Protein AF-A0A537SGQ5-F1 (afdb_monomer)

Foldseek 3Di:
DLVVLLVDDPVLVVLVVLLVVLLVVLVVLVVVVVVCVVPDDQPPDPVVNVVVVVVSVVVNVVSVVSNCVSCVVSCVPGDPVSNVSVVVCCCVPPDPDDDDDDPPVPPPPPDDDDPPDPPDDDDDDDDDDDD

Solvent-accessible surface area (backbone atoms only — not comparable to full-atom values): 8332 Å² total; per-residue (Å²): 121,71,71,71,71,46,69,63,51,83,73,47,50,70,37,42,63,54,28,52,51,34,51,51,51,44,52,49,54,55,47,54,49,54,49,49,66,72,74,47,82,73,65,88,48,70,67,58,42,51,51,55,51,50,53,51,51,51,56,50,52,56,44,51,49,52,31,48,67,34,34,47,67,36,59,73,65,47,52,75,70,37,47,55,46,47,53,52,49,46,47,76,72,73,73,77,85,85,80,93,84,83,83,75,79,81,72,77,79,70,88,76,83,82,81,83,72,83,88,77,81,82,87,87,81,85,89,83,89,89,134

Nearest PDB structures (foldseek):
  1wdz-assembly1_A  TM=3.996E-01  e=1.433E+00  Homo sapiens
  8hhl-assembly1_A  TM=3.899E-01  e=3.051E+00  Mycolicibacterium mucogenicum
  5och-assembly3_F  TM=3.615E-01  e=7.736E+00  Homo sapiens

Secondary structure (DSSP, 8-state):
-HHHHTT--TTGGGGHHHHHHHHHHHHHHHHHHHHHHHHPPPPS-HHHHHHHHHHHHHHHHHHHHHHHHHHHHHHHH--HHHHHHHHHHHIIIIISSSSSSSSSSSS------------------------

Mean predicted aligned error: 14.71 Å

Sequence (131 aa):
MLRMGLMLNAEQEKNWPTFEQAARDYAKLRRGRFDALRGGQASDDPVERLRQRATAMSDTGAALKKLADATDPLYKSLDENQKRRFAILNRLGGAERGGFRGREGMMHREWGPRRSDRGMMDMEHSGGERL

pLDDT: mean 72.09, std 19.92, range [35.81, 94.06]

Structure (mmCIF, N/CA/C/O backbone):
data_AF-A0A537SGQ5-F1
#
_entry.id   AF-A0A537SGQ5-F1
#
loop_
_atom_site.group_PDB
_atom_site.id
_atom_site.type_symbol
_atom_site.label_atom_id
_atom_site.label_alt_id
_atom_site.label_comp_id
_atom_site.label_asym_id
_atom_site.label_entity_id
_atom_site.label_seq_id
_atom_site.pdbx_PDB_ins_code
_atom_site.Cartn_x
_atom_site.Cartn_y
_atom_site.Cartn_z
_atom_site.occupancy
_atom_site.B_iso_or_equiv
_atom_site.auth_seq_id
_atom_site.auth_comp_id
_atom_site.auth_asym_id
_atom_site.auth_atom_id
_atom_site.pdbx_PDB_model_num
ATOM 1 N N . MET A 1 1 ? 2.166 10.699 13.698 1.00 57.66 1 MET A N 1
ATOM 2 C CA . MET A 1 1 ? 0.883 11.434 13.589 1.00 57.66 1 MET A CA 1
ATOM 3 C C . MET A 1 1 ? -0.285 10.602 13.034 1.00 57.66 1 MET A C 1
ATOM 5 O O . MET A 1 1 ? -1.413 11.038 13.191 1.00 57.66 1 MET A O 1
ATOM 9 N N . LEU A 1 2 ? -0.084 9.405 12.455 1.00 60.28 2 LEU A N 1
ATOM 10 C CA . LEU A 1 2 ? -1.193 8.606 11.890 1.00 60.28 2 LEU A CA 1
ATOM 11 C C . LEU A 1 2 ? -2.057 7.886 12.947 1.00 60.28 2 LEU A C 1
ATOM 13 O O . LEU A 1 2 ? -3.277 7.906 12.841 1.00 60.28 2 LEU A O 1
ATOM 17 N N . ARG A 1 3 ? -1.438 7.332 14.003 1.00 58.47 3 ARG A N 1
ATOM 18 C CA . ARG A 1 3 ? -2.130 6.633 15.107 1.00 58.47 3 ARG A CA 1
ATOM 19 C C . ARG A 1 3 ? -3.182 7.509 15.803 1.00 58.47 3 ARG A C 1
ATOM 21 O O . ARG A 1 3 ? -4.300 7.072 16.039 1.00 58.47 3 ARG A O 1
ATOM 28 N N . MET A 1 4 ? -2.841 8.774 16.062 1.00 60.84 4 MET A N 1
ATOM 29 C CA . MET A 1 4 ? -3.720 9.725 16.760 1.00 60.84 4 MET A CA 1
ATOM 30 C C . MET A 1 4 ? -4.910 10.193 15.907 1.00 60.84 4 MET A C 1
ATOM 32 O O . MET A 1 4 ? -5.967 10.489 16.453 1.00 60.84 4 MET A O 1
ATOM 36 N N . GLY A 1 5 ? -4.784 10.215 14.574 1.00 65.12 5 GLY A N 1
ATOM 37 C CA . GLY A 1 5 ? -5.872 10.642 13.683 1.00 65.12 5 GLY A CA 1
ATOM 38 C C . GLY A 1 5 ? -7.046 9.658 13.612 1.00 65.12 5 GLY A C 1
ATOM 39 O O . GLY A 1 5 ? -8.155 10.044 13.244 1.00 65.12 5 GLY A O 1
ATOM 40 N N . LEU A 1 6 ? -6.821 8.395 13.984 1.00 73.50 6 LEU A N 1
ATOM 41 C CA . LEU A 1 6 ? -7.842 7.347 13.961 1.00 73.50 6 LEU A CA 1
ATOM 42 C C . LEU A 1 6 ? -8.611 7.210 15.280 1.00 73.50 6 LEU A C 1
ATOM 44 O O . LEU A 1 6 ? -9.637 6.544 15.276 1.00 73.50 6 LEU A O 1
ATOM 48 N N . MET A 1 7 ? -8.177 7.866 16.368 1.00 76.50 7 MET A N 1
ATOM 49 C CA . MET A 1 7 ? -8.771 7.724 17.711 1.00 76.50 7 MET A CA 1
ATOM 50 C C . MET A 1 7 ? -9.008 6.246 18.072 1.00 76.50 7 MET A C 1
ATOM 52 O O . MET A 1 7 ? -10.135 5.842 18.349 1.00 76.50 7 MET A O 1
ATOM 56 N N . LEU A 1 8 ? -7.958 5.427 17.971 1.00 83.50 8 LEU A N 1
ATOM 57 C CA . LEU A 1 8 ? -8.044 3.992 18.244 1.00 83.50 8 LEU A CA 1
ATOM 58 C C . LEU A 1 8 ? -8.262 3.737 19.740 1.00 83.50 8 LEU A C 1
ATOM 60 O O . LEU A 1 8 ? -7.673 4.416 20.580 1.00 83.50 8 LEU A O 1
ATOM 64 N N . ASN A 1 9 ? -9.079 2.738 20.066 1.00 84.69 9 ASN A N 1
ATOM 65 C CA . ASN A 1 9 ? -9.196 2.225 21.430 1.00 84.69 9 ASN A CA 1
ATOM 66 C C . ASN A 1 9 ? -8.067 1.217 21.742 1.00 84.69 9 ASN A C 1
ATOM 68 O O . ASN A 1 9 ? -7.383 0.730 20.841 1.00 84.69 9 ASN A O 1
ATOM 72 N N . ALA A 1 10 ? -7.888 0.871 23.020 1.00 82.56 10 ALA A N 1
ATOM 73 C CA . ALA A 1 10 ? -6.791 0.008 23.475 1.00 82.56 10 ALA A CA 1
ATOM 74 C C . ALA A 1 10 ? -6.775 -1.398 22.835 1.00 82.56 10 ALA A C 1
ATOM 76 O O . ALA A 1 10 ? -5.721 -2.027 22.744 1.00 82.56 10 ALA A O 1
ATOM 77 N N . GLU A 1 11 ? -7.926 -1.909 22.394 1.00 80.81 11 GLU A N 1
ATOM 78 C CA . GLU A 1 11 ? -8.014 -3.198 21.709 1.00 80.81 11 GLU A CA 1
ATOM 79 C C . GLU A 1 11 ? -7.548 -3.086 20.252 1.00 80.81 11 GLU A C 1
ATOM 81 O O . GLU A 1 11 ? -6.725 -3.881 19.800 1.00 80.81 11 GLU A O 1
ATOM 86 N N . GLN A 1 12 ? -7.987 -2.042 19.549 1.00 86.06 12 GLN A N 1
ATOM 87 C CA . GLN A 1 12 ? -7.597 -1.747 18.168 1.00 86.06 12 GLN A CA 1
ATOM 88 C C . GLN A 1 12 ? -6.101 -1.420 18.047 1.00 86.06 12 GLN A C 1
ATOM 90 O O . GLN A 1 12 ? -5.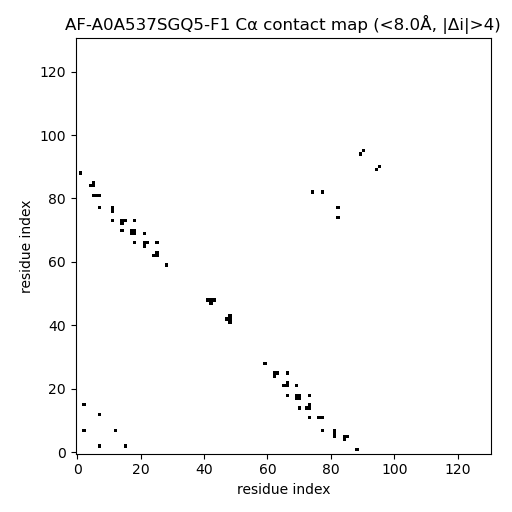449 -1.801 17.072 1.00 86.06 12 GLN A O 1
ATOM 95 N N . GLU A 1 13 ? -5.528 -0.746 19.051 1.00 85.81 13 GLU A N 1
ATOM 96 C CA . GLU A 1 13 ? -4.105 -0.392 19.080 1.00 85.81 13 GLU A CA 1
ATOM 97 C C . GLU A 1 13 ? -3.172 -1.606 19.030 1.00 85.81 13 GLU A C 1
ATOM 99 O O . GLU A 1 13 ? -2.042 -1.481 18.557 1.00 85.81 13 GLU A O 1
ATOM 104 N N . LYS A 1 14 ? -3.635 -2.793 19.434 1.00 88.88 14 LYS A N 1
ATOM 105 C CA . LYS A 1 14 ? -2.844 -4.030 19.350 1.00 88.88 14 LYS A CA 1
ATOM 106 C C . LYS A 1 14 ? -2.505 -4.415 17.909 1.00 88.88 14 LYS A C 1
ATOM 108 O O . LYS A 1 14 ? -1.449 -4.991 17.670 1.00 88.88 14 LYS A O 1
ATOM 113 N N . ASN A 1 15 ? -3.361 -4.057 16.951 1.00 88.44 15 ASN A N 1
ATOM 114 C CA . ASN A 1 15 ? -3.156 -4.335 15.526 1.00 88.44 15 ASN A CA 1
ATOM 115 C C . ASN A 1 15 ? -2.291 -3.267 14.833 1.00 88.44 15 ASN A C 1
ATOM 117 O O . ASN A 1 15 ? -1.848 -3.455 13.698 1.00 88.44 15 ASN A O 1
ATOM 121 N N . TRP A 1 16 ? -2.030 -2.141 15.507 1.00 86.62 16 TRP A N 1
ATOM 122 C CA . TRP A 1 16 ? -1.304 -1.010 14.934 1.00 86.62 16 TRP A CA 1
ATOM 123 C C . TRP A 1 16 ? 0.160 -1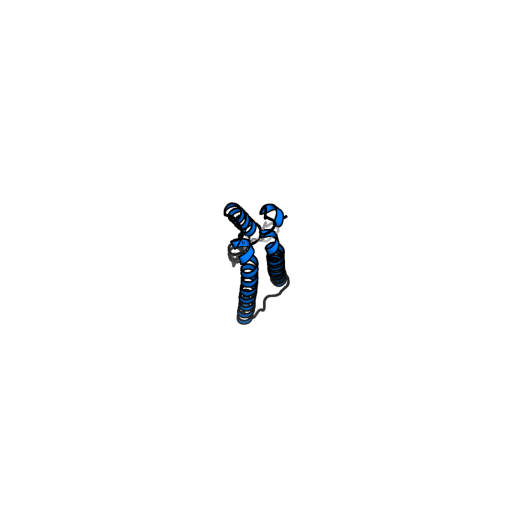.315 14.570 1.00 86.62 16 TRP A C 1
ATOM 125 O O . TRP A 1 16 ? 0.557 -0.939 13.467 1.00 86.62 16 TRP A O 1
ATOM 135 N N . PRO A 1 17 ? 0.974 -1.998 15.408 1.00 90.50 17 PRO A N 1
ATOM 136 C CA . PRO A 1 17 ? 2.380 -2.251 15.083 1.00 90.50 17 PRO A CA 1
ATOM 137 C C . PRO A 1 17 ? 2.561 -3.054 13.790 1.00 90.50 17 PRO A C 1
ATOM 139 O O . PRO A 1 17 ? 3.411 -2.715 12.968 1.00 90.50 17 PRO A O 1
ATOM 142 N N . THR A 1 18 ? 1.722 -4.071 13.572 1.00 89.88 18 THR A N 1
ATOM 143 C CA . THR A 1 18 ? 1.749 -4.911 12.366 1.00 89.88 18 THR A CA 1
ATOM 144 C C . THR A 1 18 ? 1.413 -4.099 11.115 1.00 89.88 18 THR A C 1
ATOM 146 O O . THR A 1 18 ? 2.134 -4.168 10.117 1.00 89.88 18 THR A O 1
ATOM 149 N N . PHE A 1 19 ? 0.363 -3.272 11.180 1.00 89.88 19 PHE A N 1
ATOM 150 C CA . PHE A 1 19 ? 0.003 -2.352 10.100 1.00 89.88 19 PHE A CA 1
ATOM 151 C C . PHE A 1 19 ? 1.120 -1.340 9.809 1.00 89.88 19 PHE A C 1
ATOM 153 O O . PHE A 1 19 ? 1.518 -1.159 8.658 1.00 89.88 19 PHE A O 1
ATOM 160 N N . GLU A 1 20 ? 1.638 -0.677 10.845 1.00 88.25 20 GLU A N 1
ATOM 161 C CA . GLU A 1 20 ? 2.649 0.367 10.697 1.00 88.25 20 GLU A CA 1
ATOM 162 C C . GLU A 1 20 ? 3.936 -0.182 10.078 1.00 88.25 20 GLU A C 1
ATOM 164 O O . GLU A 1 20 ? 4.511 0.456 9.191 1.00 88.25 20 GLU A O 1
ATOM 169 N N . GLN A 1 21 ? 4.369 -1.371 10.500 1.00 90.12 21 GLN A N 1
ATOM 170 C CA . GLN A 1 21 ? 5.536 -2.029 9.928 1.00 90.12 21 GLN A CA 1
ATOM 171 C C . GLN A 1 21 ? 5.326 -2.331 8.438 1.00 90.12 21 GLN A C 1
ATOM 173 O O . GLN A 1 21 ? 6.140 -1.919 7.609 1.00 90.12 21 GLN A O 1
ATOM 178 N N . ALA A 1 22 ? 4.195 -2.942 8.071 1.00 90.56 22 ALA A N 1
ATOM 179 C CA . ALA A 1 22 ? 3.888 -3.246 6.674 1.00 90.56 22 ALA A CA 1
ATOM 180 C C . ALA A 1 22 ? 3.784 -1.978 5.803 1.00 90.56 22 ALA A C 1
ATOM 182 O O . ALA A 1 22 ? 4.262 -1.950 4.665 1.00 90.56 22 ALA A O 1
ATOM 183 N N . ALA A 1 23 ? 3.218 -0.893 6.341 1.00 88.12 23 ALA A N 1
ATOM 184 C CA . ALA A 1 23 ? 3.137 0.392 5.653 1.00 88.12 23 ALA A CA 1
ATOM 185 C C . ALA A 1 23 ? 4.527 1.014 5.432 1.00 88.12 23 ALA A C 1
ATOM 187 O O . ALA A 1 23 ? 4.809 1.547 4.353 1.00 88.12 23 ALA A O 1
ATOM 188 N N . ARG A 1 24 ? 5.424 0.921 6.424 1.00 88.06 24 ARG A N 1
ATOM 189 C CA . ARG A 1 24 ? 6.821 1.376 6.313 1.00 88.06 24 ARG A CA 1
ATOM 190 C C . ARG A 1 24 ? 7.598 0.569 5.277 1.00 88.06 24 ARG A C 1
ATOM 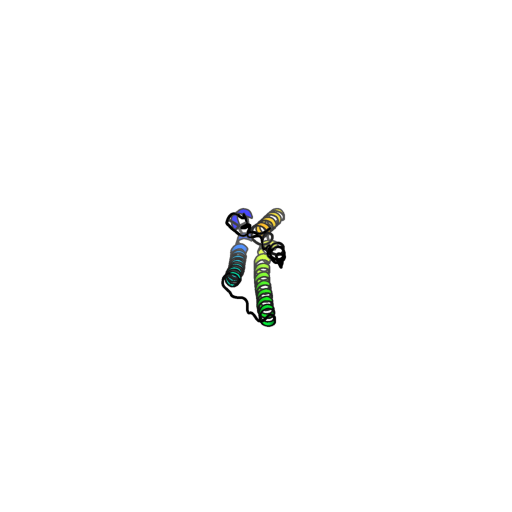192 O O . ARG A 1 24 ? 8.318 1.170 4.475 1.00 88.06 24 ARG A O 1
ATOM 199 N N . ASP A 1 25 ? 7.417 -0.748 5.248 1.00 90.06 25 ASP A N 1
ATOM 200 C CA . ASP A 1 25 ? 8.062 -1.634 4.276 1.00 90.06 25 ASP A CA 1
ATOM 201 C C . ASP A 1 25 ? 7.588 -1.337 2.848 1.00 90.06 25 ASP A C 1
ATOM 203 O O . ASP A 1 25 ? 8.406 -1.170 1.938 1.00 90.06 25 ASP A O 1
ATOM 207 N N . TYR A 1 26 ? 6.280 -1.139 2.655 1.00 88.81 26 TYR A N 1
ATOM 208 C CA . TYR A 1 26 ? 5.728 -0.711 1.370 1.00 88.81 26 TYR A CA 1
ATOM 209 C C . TYR A 1 26 ? 6.257 0.669 0.938 1.00 88.81 26 TYR A C 1
ATOM 211 O O . TYR A 1 26 ? 6.661 0.860 -0.214 1.00 88.81 26 TYR A O 1
ATOM 219 N N . ALA A 1 27 ? 6.335 1.633 1.861 1.00 87.69 27 ALA A N 1
ATOM 220 C CA . ALA A 1 27 ? 6.900 2.954 1.586 1.00 87.69 27 ALA A CA 1
ATOM 221 C C . ALA A 1 27 ? 8.401 2.897 1.242 1.00 87.69 27 ALA A C 1
ATOM 223 O O . ALA A 1 27 ? 8.882 3.680 0.418 1.00 87.69 27 ALA A O 1
ATOM 224 N N . LYS A 1 28 ? 9.164 1.979 1.848 1.00 88.31 28 LYS A N 1
ATOM 225 C CA . LYS A 1 28 ? 10.575 1.735 1.512 1.00 88.31 28 LYS A CA 1
ATOM 226 C C . LYS A 1 28 ? 10.716 1.158 0.103 1.00 88.31 28 LYS A C 1
ATOM 228 O O . LYS A 1 28 ? 11.507 1.693 -0.670 1.00 88.31 28 LYS A O 1
ATOM 233 N N . LEU A 1 29 ? 9.905 0.160 -0.261 1.00 88.31 29 LEU A N 1
ATOM 234 C CA . LEU A 1 29 ? 9.880 -0.397 -1.619 1.00 88.31 29 LEU A CA 1
ATOM 235 C C . LEU A 1 29 ? 9.563 0.684 -2.660 1.00 88.31 29 LEU A C 1
ATOM 237 O O . LEU A 1 29 ? 10.251 0.803 -3.673 1.00 88.31 29 LEU A O 1
ATOM 241 N N . ARG A 1 30 ? 8.543 1.511 -2.400 1.00 85.25 30 ARG A N 1
ATOM 242 C CA . ARG A 1 30 ? 8.171 2.613 -3.296 1.00 85.25 30 ARG A CA 1
ATOM 243 C C . ARG A 1 30 ? 9.286 3.640 -3.485 1.00 85.25 30 ARG A C 1
ATOM 245 O O . ARG A 1 30 ? 9.481 4.095 -4.609 1.00 85.25 30 ARG A O 1
ATOM 252 N N . ARG A 1 31 ? 10.005 3.999 -2.416 1.00 84.12 31 ARG A N 1
ATOM 253 C CA . ARG A 1 31 ? 11.155 4.915 -2.494 1.00 84.12 31 ARG A CA 1
ATOM 254 C C . ARG A 1 31 ? 12.305 4.311 -3.293 1.00 84.12 31 ARG A C 1
ATOM 256 O O . ARG A 1 31 ? 12.717 4.923 -4.267 1.00 84.12 31 ARG A O 1
ATOM 263 N N . GLY A 1 32 ? 12.708 3.076 -2.982 1.00 84.44 32 GLY A N 1
ATOM 264 C CA . GLY A 1 32 ? 13.788 2.397 -3.708 1.00 84.44 32 GLY A CA 1
ATOM 265 C C . GLY A 1 32 ? 13.529 2.294 -5.214 1.00 84.44 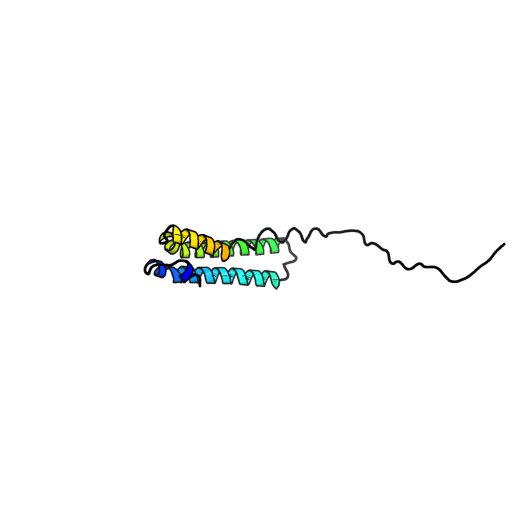32 GLY A C 1
ATOM 266 O O . GLY A 1 32 ? 14.447 2.422 -6.015 1.00 84.44 32 GLY A O 1
ATOM 267 N N . ARG A 1 33 ? 12.264 2.160 -5.628 1.00 81.56 33 ARG A N 1
ATOM 268 C CA . ARG A 1 33 ? 11.894 2.227 -7.051 1.00 81.56 33 ARG A CA 1
ATOM 269 C C . ARG A 1 33 ? 12.032 3.595 -7.665 1.00 81.56 33 ARG A C 1
ATOM 271 O O . ARG A 1 33 ? 12.463 3.707 -8.804 1.00 81.56 33 ARG A O 1
ATOM 278 N N . PHE A 1 34 ? 11.586 4.616 -6.951 1.00 80.06 34 PHE A N 1
ATOM 279 C CA . PHE A 1 34 ? 11.708 5.977 -7.435 1.00 80.06 34 PHE A CA 1
ATOM 280 C C . PHE A 1 34 ? 13.183 6.351 -7.621 1.00 80.06 34 PHE A C 1
ATOM 282 O O . PHE A 1 34 ? 13.532 6.955 -8.633 1.00 80.06 34 PHE A O 1
ATOM 289 N N . ASP A 1 35 ? 14.044 5.896 -6.712 1.00 81.25 35 ASP A N 1
ATOM 290 C CA . ASP A 1 35 ? 15.493 6.065 -6.809 1.00 81.25 35 ASP A CA 1
ATOM 291 C C . ASP A 1 35 ? 16.079 5.263 -7.981 1.00 81.25 35 ASP A C 1
ATOM 293 O O . ASP A 1 35 ? 16.825 5.821 -8.781 1.00 81.25 35 ASP A O 1
ATOM 297 N N . ALA A 1 36 ? 15.672 4.001 -8.169 1.00 79.00 36 ALA A N 1
ATOM 298 C CA . ALA A 1 36 ? 16.095 3.185 -9.313 1.00 79.00 36 ALA A CA 1
ATOM 299 C C . ALA A 1 36 ? 15.680 3.796 -10.666 1.00 79.00 36 ALA A C 1
ATOM 301 O O . ALA A 1 36 ? 16.449 3.769 -11.622 1.00 79.00 36 ALA A O 1
ATOM 302 N N . LEU A 1 37 ? 14.490 4.400 -10.743 1.00 76.06 37 LEU A N 1
ATOM 303 C CA . LEU A 1 37 ? 14.012 5.099 -11.940 1.00 76.06 37 LEU A CA 1
ATOM 304 C C . LEU A 1 37 ? 14.730 6.433 -12.187 1.00 76.06 37 LEU A C 1
ATOM 306 O O . LEU A 1 37 ? 14.791 6.874 -13.332 1.00 76.06 37 LEU A O 1
ATOM 310 N N . ARG A 1 38 ? 15.228 7.100 -11.137 1.00 76.50 38 ARG A N 1
ATOM 311 C CA . ARG A 1 38 ? 16.014 8.339 -11.257 1.00 76.50 38 ARG A CA 1
ATOM 312 C C . ARG A 1 38 ? 17.484 8.085 -11.580 1.00 76.50 38 ARG A C 1
ATOM 314 O O . ARG A 1 38 ? 18.078 8.900 -12.274 1.00 76.50 38 ARG A O 1
ATOM 321 N N . GLY A 1 39 ? 18.065 7.021 -11.029 1.00 70.50 39 GLY A N 1
ATOM 322 C CA . GLY A 1 39 ? 19.496 6.724 -11.117 1.00 70.50 39 GLY A CA 1
ATOM 323 C C . GLY A 1 39 ? 19.884 5.707 -12.191 1.00 70.50 39 GLY A C 1
ATOM 324 O O . GLY A 1 39 ? 21.058 5.622 -12.532 1.00 70.50 39 GLY A O 1
ATOM 325 N N . GLY A 1 40 ? 18.937 4.927 -12.719 1.00 65.38 40 GLY A N 1
ATOM 326 C CA . GLY A 1 40 ? 19.217 3.897 -13.718 1.00 65.38 40 GLY A CA 1
ATOM 327 C C . GLY A 1 40 ? 19.111 4.409 -15.153 1.00 65.38 40 GLY A C 1
ATOM 328 O O . GLY A 1 40 ? 18.076 4.951 -15.545 1.00 65.38 40 GLY A O 1
ATOM 329 N N . GLN A 1 41 ? 20.138 4.158 -15.972 1.00 60.31 41 GLN A N 1
ATOM 330 C CA . GLN A 1 41 ? 19.934 4.075 -17.419 1.00 60.31 41 GLN A CA 1
ATOM 331 C C . GLN A 1 41 ? 19.031 2.867 -17.682 1.00 60.31 41 GLN A C 1
ATOM 333 O O . GLN A 1 41 ? 19.363 1.740 -17.315 1.00 60.31 41 GLN A O 1
ATOM 338 N N . ALA A 1 42 ? 17.853 3.104 -18.259 1.00 68.69 42 ALA A N 1
ATOM 339 C CA . ALA A 1 42 ? 17.008 2.014 -18.724 1.00 68.69 42 ALA A CA 1
ATOM 340 C C . ALA A 1 42 ? 17.792 1.188 -19.754 1.00 68.69 42 ALA A C 1
ATOM 342 O O . ALA A 1 42 ? 18.493 1.773 -20.575 1.00 68.69 42 ALA A O 1
ATOM 343 N N . SER A 1 43 ? 17.664 -0.143 -19.718 1.00 76.25 43 SER A N 1
ATOM 344 C CA . SER A 1 43 ? 18.257 -0.997 -20.755 1.00 76.25 43 SER A CA 1
ATOM 345 C C . SER A 1 43 ? 17.832 -0.504 -22.141 1.00 76.25 43 SER A C 1
ATOM 347 O O . SER A 1 43 ? 16.647 -0.212 -22.351 1.00 76.25 43 SER A O 1
ATOM 349 N N . ASP A 1 44 ? 18.767 -0.432 -23.087 1.00 82.94 44 ASP A N 1
ATOM 350 C CA . ASP A 1 44 ? 18.455 -0.086 -24.476 1.00 82.94 44 ASP A CA 1
ATOM 351 C C . ASP A 1 44 ? 17.605 -1.181 -25.148 1.00 82.94 44 ASP A C 1
ATOM 353 O O . ASP A 1 44 ? 16.794 -0.884 -26.031 1.00 82.94 44 ASP A O 1
ATOM 357 N N . ASP A 1 45 ? 17.670 -2.421 -24.645 1.00 92.00 45 ASP A N 1
ATOM 358 C CA . ASP A 1 45 ? 16.848 -3.544 -25.101 1.00 92.00 45 ASP A CA 1
ATOM 359 C C . ASP A 1 45 ? 15.378 -3.412 -24.627 1.00 92.00 45 ASP A C 1
ATOM 361 O O . ASP A 1 45 ? 15.094 -3.465 -23.421 1.00 92.00 45 ASP A O 1
ATOM 365 N N . PRO A 1 46 ? 14.403 -3.274 -25.552 1.00 88.44 46 PRO A 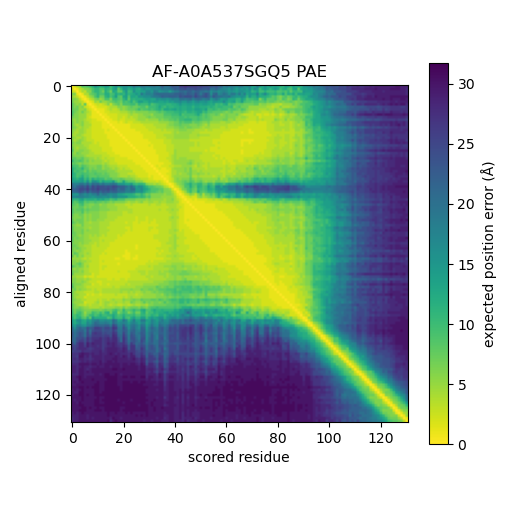N 1
ATOM 366 C CA . PRO A 1 46 ? 12.984 -3.189 -25.213 1.00 88.44 46 PRO A CA 1
ATOM 367 C C . PRO A 1 46 ? 12.426 -4.432 -24.505 1.00 88.44 46 PRO A C 1
ATOM 369 O O . PRO A 1 46 ? 11.533 -4.285 -23.665 1.00 88.44 46 PRO A O 1
ATOM 372 N N . VAL A 1 47 ? 12.926 -5.634 -24.805 1.00 93.69 47 VAL A N 1
ATOM 373 C CA . VAL A 1 47 ? 12.465 -6.880 -24.170 1.00 93.69 47 VAL A CA 1
ATOM 374 C C . VAL A 1 47 ? 12.907 -6.909 -22.714 1.00 93.69 47 VAL A C 1
ATOM 376 O O . VAL A 1 47 ? 12.115 -7.225 -21.822 1.00 93.69 47 VAL A O 1
ATOM 379 N N . GLU A 1 48 ? 14.145 -6.504 -22.452 1.00 91.12 48 GLU A N 1
ATOM 380 C CA . GLU A 1 48 ? 14.673 -6.430 -21.097 1.00 91.12 48 GLU A CA 1
ATOM 381 C C . GLU A 1 48 ? 13.945 -5.369 -20.257 1.00 91.12 48 GLU A C 1
ATOM 383 O O . GLU A 1 48 ? 13.579 -5.628 -19.109 1.00 91.12 48 GLU A O 1
ATOM 388 N N . ARG A 1 49 ? 13.588 -4.216 -20.843 1.00 87.94 49 ARG A N 1
ATOM 389 C CA . ARG A 1 49 ? 12.729 -3.229 -20.159 1.00 87.94 49 ARG A CA 1
ATOM 390 C C . ARG A 1 49 ? 11.362 -3.798 -19.778 1.00 87.94 49 ARG A C 1
ATOM 392 O O . ARG A 1 49 ? 10.856 -3.502 -18.692 1.00 87.94 49 ARG A O 1
ATOM 399 N N . LEU A 1 50 ? 10.747 -4.598 -20.651 1.00 89.12 50 LEU A N 1
ATOM 400 C CA . LEU A 1 50 ? 9.469 -5.250 -20.350 1.00 89.12 50 LEU A CA 1
ATOM 401 C C . LEU A 1 50 ? 9.607 -6.242 -19.191 1.00 89.12 50 LEU A C 1
ATOM 403 O O . LEU A 1 50 ? 8.770 -6.224 -18.287 1.00 89.12 50 LEU A O 1
ATOM 407 N N . ARG A 1 51 ? 10.676 -7.047 -19.167 1.00 91.38 51 ARG A N 1
ATOM 408 C CA . ARG A 1 51 ? 10.961 -7.979 -18.063 1.00 91.38 51 ARG A CA 1
ATOM 409 C C . ARG A 1 51 ? 11.159 -7.250 -16.739 1.00 91.38 51 ARG A C 1
ATOM 411 O O . ARG A 1 51 ? 10.500 -7.585 -15.759 1.00 91.38 51 ARG A O 1
ATOM 418 N N . GLN A 1 52 ? 11.980 -6.203 -16.721 1.00 88.56 52 GLN A N 1
ATOM 419 C CA . GLN A 1 52 ? 12.214 -5.384 -15.527 1.00 88.56 52 GLN A CA 1
ATOM 420 C C . GLN A 1 52 ? 10.917 -4.762 -14.999 1.00 88.56 52 GLN A C 1
ATOM 422 O O . GLN A 1 52 ? 10.647 -4.785 -13.795 1.00 88.56 52 GLN A O 1
ATOM 427 N N . ARG A 1 53 ? 10.066 -4.256 -15.900 1.00 87.62 53 ARG A N 1
ATOM 428 C CA . ARG A 1 53 ? 8.745 -3.738 -15.535 1.00 87.62 53 ARG A CA 1
ATOM 429 C C . ARG A 1 53 ? 7.838 -4.830 -14.966 1.00 87.62 53 ARG A C 1
ATOM 431 O O . ARG A 1 53 ? 7.148 -4.563 -13.985 1.00 87.62 53 ARG A O 1
ATOM 438 N N . ALA A 1 54 ? 7.826 -6.027 -15.549 1.00 92.69 54 ALA A N 1
ATOM 439 C CA . ALA A 1 54 ? 7.020 -7.144 -15.061 1.00 92.69 54 ALA A CA 1
ATOM 440 C C . ALA A 1 54 ? 7.443 -7.566 -13.646 1.00 92.69 54 ALA A C 1
ATOM 442 O O . ALA A 1 54 ? 6.596 -7.637 -12.757 1.00 92.69 54 ALA A O 1
ATOM 443 N N . THR A 1 55 ? 8.747 -7.732 -13.402 1.00 90.94 55 THR A N 1
ATOM 444 C CA . THR A 1 55 ? 9.295 -8.012 -12.064 1.00 90.94 55 THR A CA 1
ATOM 445 C C . THR A 1 55 ? 8.885 -6.931 -11.069 1.00 90.94 55 THR A C 1
ATOM 447 O O . THR A 1 55 ? 8.367 -7.228 -9.992 1.00 90.94 55 THR A O 1
ATOM 450 N N . ALA A 1 56 ? 8.990 -5.658 -11.462 1.00 87.94 56 ALA A N 1
ATOM 451 C CA . ALA A 1 56 ? 8.516 -4.563 -10.633 1.00 87.94 56 ALA A CA 1
ATOM 452 C C . ALA A 1 56 ? 6.995 -4.661 -10.364 1.00 87.94 56 ALA A C 1
ATOM 454 O O . ALA A 1 56 ? 6.530 -4.465 -9.241 1.00 87.94 56 ALA A O 1
ATOM 455 N N . MET A 1 57 ? 6.157 -4.985 -11.337 1.00 89.12 57 MET A N 1
ATOM 456 C CA . MET A 1 57 ? 4.724 -5.140 -11.061 1.00 89.12 57 MET A CA 1
ATOM 457 C C . MET A 1 57 ? 4.451 -6.273 -10.058 1.00 89.12 57 MET A C 1
ATOM 459 O O . MET A 1 57 ? 3.700 -6.059 -9.103 1.00 89.12 57 MET A O 1
ATOM 463 N N . SER A 1 58 ? 5.131 -7.412 -10.201 1.00 93.69 58 SER A N 1
ATOM 464 C CA . SER A 1 58 ? 5.019 -8.560 -9.292 1.00 93.69 58 SER A CA 1
ATOM 465 C C . SER A 1 58 ? 5.417 -8.218 -7.855 1.00 93.69 58 SER A C 1
ATOM 467 O O . SER A 1 58 ? 4.646 -8.452 -6.924 1.00 93.69 58 SER A O 1
ATOM 469 N N . ASP A 1 59 ? 6.567 -7.574 -7.668 1.00 89.62 59 ASP A N 1
ATOM 470 C CA . ASP A 1 59 ? 7.060 -7.160 -6.351 1.00 89.62 59 ASP A CA 1
ATOM 471 C C . ASP A 1 59 ? 6.115 -6.162 -5.662 1.00 89.62 59 ASP A C 1
ATOM 473 O O . ASP A 1 59 ? 5.908 -6.214 -4.447 1.00 89.62 59 ASP A O 1
ATOM 477 N N . THR A 1 60 ? 5.497 -5.254 -6.430 1.00 88.69 60 THR A N 1
ATOM 478 C CA . THR A 1 60 ? 4.478 -4.345 -5.883 1.00 88.69 60 THR A CA 1
ATOM 479 C C . THR A 1 60 ? 3.229 -5.100 -5.478 1.00 88.69 60 THR A C 1
ATOM 481 O O . THR A 1 60 ? 2.706 -4.831 -4.399 1.00 88.69 60 THR A O 1
ATOM 484 N N . GLY A 1 61 ? 2.764 -6.043 -6.299 1.00 89.56 61 GLY A N 1
ATOM 485 C CA . GLY A 1 61 ? 1.619 -6.885 -5.963 1.00 89.56 61 GLY A CA 1
ATOM 486 C C . GLY A 1 61 ? 1.845 -7.654 -4.661 1.00 89.56 61 GLY A C 1
ATOM 487 O O . GLY A 1 61 ? 1.000 -7.620 -3.768 1.00 89.56 61 GLY A O 1
ATOM 488 N N . ALA A 1 62 ? 3.021 -8.266 -4.502 1.00 93.75 62 ALA A N 1
ATOM 489 C CA . ALA A 1 62 ? 3.388 -8.987 -3.287 1.00 93.75 62 ALA A CA 1
ATOM 490 C C . ALA A 1 62 ? 3.424 -8.074 -2.049 1.00 93.75 62 ALA A C 1
ATOM 492 O O . ALA A 1 62 ? 2.917 -8.442 -0.988 1.00 93.75 62 ALA A O 1
ATOM 493 N N . ALA A 1 63 ? 3.987 -6.869 -2.170 1.00 89.19 63 ALA A N 1
ATOM 494 C CA . ALA A 1 63 ? 4.033 -5.914 -1.066 1.00 89.19 63 ALA A CA 1
ATOM 495 C C . ALA A 1 63 ? 2.646 -5.359 -0.700 1.00 89.19 63 ALA A C 1
ATOM 497 O O . ALA A 1 63 ? 2.337 -5.222 0.482 1.00 89.19 63 ALA A O 1
ATOM 498 N N . LEU A 1 64 ? 1.794 -5.091 -1.695 1.00 89.25 64 LEU A N 1
ATOM 499 C CA . LEU A 1 64 ? 0.405 -4.679 -1.475 1.00 89.25 64 LEU A CA 1
ATOM 500 C C . LEU A 1 64 ? -0.399 -5.768 -0.769 1.00 89.25 64 LEU A C 1
ATOM 502 O O . LEU A 1 64 ? -1.151 -5.454 0.149 1.00 89.25 64 LEU A O 1
ATOM 506 N N . LYS A 1 65 ? -0.204 -7.038 -1.142 1.00 93.50 65 LYS A N 1
ATOM 507 C CA . LYS A 1 65 ? -0.831 -8.169 -0.452 1.00 93.50 65 LYS A CA 1
ATOM 508 C C . LYS A 1 65 ? -0.432 -8.215 1.022 1.00 93.50 65 LYS A C 1
ATOM 510 O O . LYS A 1 65 ? -1.305 -8.227 1.878 1.00 93.50 65 LYS A O 1
ATOM 515 N N . LYS A 1 66 ? 0.868 -8.136 1.327 1.00 92.38 66 LYS A N 1
ATOM 516 C CA . LYS A 1 66 ? 1.353 -8.105 2.719 1.00 92.38 66 LYS A CA 1
ATOM 517 C C . LYS A 1 66 ? 0.765 -6.939 3.515 1.00 92.38 66 LYS A C 1
ATOM 519 O O . LYS A 1 66 ? 0.394 -7.115 4.670 1.00 92.38 66 LYS A O 1
ATOM 524 N N . LEU A 1 67 ? 0.666 -5.756 2.903 1.00 90.44 67 LEU A N 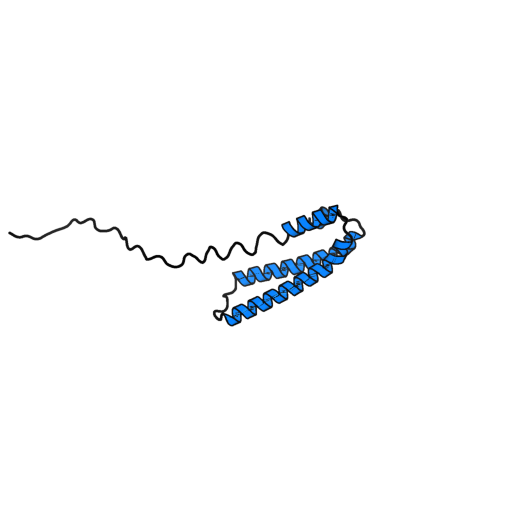1
ATOM 525 C CA . LEU A 1 67 ? 0.031 -4.602 3.535 1.00 90.44 67 LEU A CA 1
ATOM 526 C C . LEU A 1 67 ? -1.457 -4.852 3.798 1.00 90.44 67 LEU A C 1
ATOM 528 O O . LEU A 1 67 ? -1.927 -4.533 4.885 1.00 90.44 67 LEU A O 1
ATOM 532 N N . ALA A 1 68 ? -2.187 -5.429 2.844 1.00 90.88 68 ALA A N 1
ATOM 533 C CA . ALA A 1 68 ? -3.596 -5.765 3.015 1.00 90.88 68 ALA A CA 1
ATOM 534 C C . ALA A 1 68 ? -3.794 -6.776 4.154 1.00 90.88 68 ALA A C 1
ATOM 536 O O . ALA A 1 68 ? -4.573 -6.500 5.062 1.00 90.88 68 ALA A O 1
ATOM 537 N N . ASP A 1 69 ? -3.026 -7.867 4.167 1.00 94.06 69 ASP A N 1
ATOM 538 C CA . ASP A 1 69 ? -3.094 -8.907 5.201 1.00 94.06 69 ASP A CA 1
ATOM 539 C C . ASP A 1 69 ? -2.795 -8.332 6.603 1.00 94.06 69 ASP A C 1
ATOM 541 O O . ASP A 1 69 ? -3.466 -8.660 7.579 1.00 94.06 69 ASP A O 1
ATOM 545 N N . ALA A 1 70 ? -1.833 -7.407 6.703 1.00 91.56 70 ALA A N 1
ATOM 546 C CA . ALA A 1 70 ? -1.504 -6.698 7.943 1.00 91.56 70 ALA A CA 1
ATOM 547 C C . ALA A 1 70 ? -2.554 -5.649 8.358 1.00 91.56 70 ALA A C 1
ATOM 549 O O . ALA A 1 70 ? -2.684 -5.330 9.540 1.00 91.56 70 ALA A O 1
ATOM 550 N N . THR A 1 71 ? -3.283 -5.085 7.392 1.00 89.88 71 THR A N 1
ATOM 551 C CA . THR A 1 71 ? -4.314 -4.062 7.628 1.00 89.88 71 THR A CA 1
ATOM 552 C C . THR A 1 71 ? -5.660 -4.684 7.988 1.00 89.88 71 THR A C 1
ATOM 554 O O . THR A 1 71 ? -6.420 -4.076 8.736 1.00 89.88 71 THR A O 1
ATOM 557 N N . ASP A 1 72 ? -5.963 -5.878 7.477 1.00 91.00 72 ASP A N 1
ATOM 558 C CA . ASP A 1 72 ? -7.250 -6.561 7.633 1.00 91.00 72 ASP A CA 1
ATOM 559 C C . ASP A 1 72 ? -7.770 -6.615 9.087 1.00 91.00 72 ASP A C 1
ATOM 561 O O . ASP A 1 72 ? -8.887 -6.139 9.322 1.00 91.00 72 ASP A O 1
ATOM 565 N N . PRO A 1 73 ? -6.994 -7.072 10.094 1.00 91.25 73 PRO A N 1
ATOM 566 C CA . PRO A 1 73 ? -7.478 -7.115 11.476 1.00 91.25 73 PRO A CA 1
ATOM 567 C C . PRO A 1 73 ? -7.719 -5.717 12.059 1.00 91.25 73 PRO A C 1
ATOM 569 O O . PRO A 1 73 ? -8.694 -5.508 12.782 1.00 91.25 73 PRO A O 1
ATOM 572 N N . LEU A 1 74 ? -6.880 -4.734 11.705 1.00 89.00 74 LEU A N 1
ATOM 573 C CA . LEU A 1 74 ? -7.080 -3.346 12.116 1.00 89.00 74 LEU A CA 1
ATOM 574 C C . LEU A 1 74 ? -8.379 -2.807 11.510 1.00 89.00 74 LEU A C 1
ATOM 576 O O . LEU A 1 74 ? -9.236 -2.345 12.252 1.00 89.00 74 LEU A O 1
ATOM 580 N N . TYR A 1 75 ? -8.568 -2.928 10.195 1.00 88.56 75 TYR A N 1
ATOM 581 C CA . TYR A 1 75 ? -9.731 -2.395 9.483 1.00 88.56 75 TYR A CA 1
ATOM 582 C C . TYR A 1 75 ? -11.054 -3.025 9.937 1.00 88.56 75 TYR A C 1
ATOM 584 O O . TYR A 1 75 ? -12.045 -2.312 10.103 1.00 88.56 75 TYR A O 1
ATOM 592 N N . LYS A 1 76 ? -11.070 -4.341 10.186 1.00 91.00 76 LYS A N 1
ATOM 593 C CA . LYS A 1 76 ? -12.242 -5.057 10.718 1.00 91.00 76 LYS A CA 1
ATOM 594 C C . LYS A 1 76 ? -12.623 -4.611 12.128 1.00 91.00 76 LYS A C 1
ATOM 596 O O . LYS A 1 76 ? -13.799 -4.663 12.470 1.00 91.00 76 LYS A O 1
ATOM 601 N N . SER A 1 77 ? -11.650 -4.158 12.917 1.00 89.44 77 SER A N 1
ATOM 602 C CA . SER A 1 77 ? -11.880 -3.649 14.272 1.00 89.44 77 SER A CA 1
ATOM 603 C C . SER A 1 77 ? -12.367 -2.195 14.320 1.00 89.44 77 SER A C 1
ATOM 605 O O . SER A 1 77 ? -12.823 -1.756 15.372 1.00 89.44 77 SER A O 1
ATOM 607 N N . LEU A 1 78 ? -12.270 -1.440 13.216 1.00 90.25 78 LEU A N 1
ATOM 608 C CA . LEU A 1 78 ? -12.661 -0.028 13.163 1.00 90.25 78 LEU A CA 1
ATOM 609 C C . LEU A 1 78 ? -14.182 0.148 13.084 1.00 90.25 78 LEU A C 1
ATOM 611 O O . LEU A 1 78 ? -14.871 -0.581 12.367 1.00 90.25 78 LEU A O 1
ATOM 615 N N . ASP A 1 79 ? -14.691 1.192 13.731 1.00 90.38 79 ASP A N 1
ATOM 616 C CA . ASP A 1 79 ? -16.057 1.667 13.511 1.00 90.38 79 ASP A CA 1
ATOM 617 C C . ASP A 1 79 ? -16.189 2.460 12.193 1.00 90.38 79 ASP A C 1
ATOM 619 O O . ASP A 1 79 ? -15.208 2.788 11.518 1.00 90.38 79 ASP A O 1
ATOM 623 N N . GLU A 1 80 ? -17.419 2.797 11.804 1.00 88.81 80 GLU A N 1
ATOM 624 C CA . GLU A 1 80 ? -17.693 3.490 10.539 1.00 88.81 80 GLU A CA 1
ATOM 625 C C . GLU A 1 80 ? -17.061 4.889 10.443 1.00 88.81 80 GLU A C 1
ATOM 627 O O . GLU A 1 80 ? -16.650 5.322 9.361 1.00 88.81 80 GLU A O 1
ATOM 632 N N . ASN A 1 81 ? -16.934 5.612 11.556 1.00 88.12 81 ASN A N 1
ATOM 633 C CA . ASN A 1 81 ? -16.278 6.919 11.571 1.00 88.12 81 ASN A CA 1
ATOM 634 C C . ASN A 1 81 ? -14.759 6.768 11.432 1.00 88.12 81 ASN A C 1
ATOM 636 O O . ASN A 1 81 ? -14.123 7.514 10.680 1.00 88.12 81 ASN A O 1
ATOM 640 N N . GLN A 1 82 ? -14.177 5.776 12.099 1.00 89.69 82 GLN A N 1
ATOM 641 C CA . GLN A 1 82 ? -12.764 5.436 12.003 1.00 89.69 82 GLN A CA 1
ATOM 642 C C . GLN A 1 82 ? -12.400 4.928 10.602 1.00 89.69 82 GLN A C 1
ATOM 644 O O . GLN A 1 82 ? -11.396 5.373 10.046 1.00 89.69 82 GLN A O 1
ATOM 649 N N . LYS A 1 83 ? -13.234 4.095 9.964 1.00 88.88 83 LYS A N 1
ATOM 650 C CA . LYS A 1 83 ? -13.047 3.656 8.567 1.00 88.88 83 LYS A CA 1
ATOM 651 C C . LYS A 1 83 ? -13.055 4.826 7.585 1.00 88.88 83 LYS A C 1
ATOM 653 O O . LYS A 1 83 ? -12.210 4.873 6.689 1.00 88.88 83 LYS A O 1
ATOM 658 N N . ARG A 1 84 ? -13.958 5.803 7.756 1.00 85.31 84 ARG A N 1
ATOM 659 C CA . ARG A 1 84 ? -13.970 7.030 6.933 1.00 85.31 84 ARG A CA 1
ATOM 660 C C . ARG A 1 84 ? -12.666 7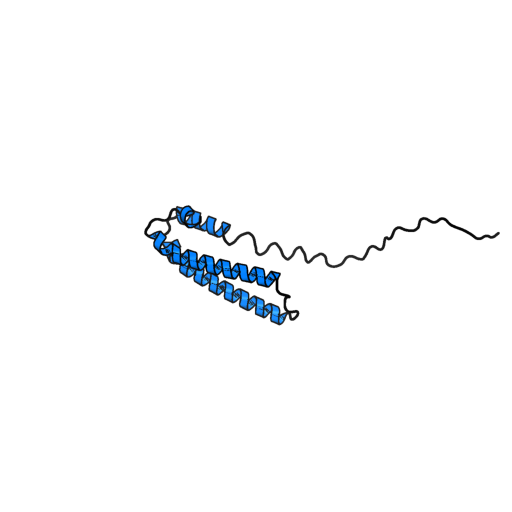.815 7.072 1.00 85.31 84 ARG A C 1
ATOM 662 O O . ARG A 1 84 ? -12.076 8.203 6.065 1.00 85.31 84 ARG A O 1
ATOM 669 N N . ARG A 1 85 ? -12.175 8.001 8.302 1.00 83.94 85 ARG A N 1
ATOM 670 C CA . ARG A 1 85 ? -10.882 8.660 8.567 1.00 83.94 85 ARG A CA 1
ATOM 671 C C . ARG A 1 85 ? -9.714 7.868 7.979 1.00 83.94 85 ARG A C 1
ATOM 673 O O . ARG A 1 85 ? -8.831 8.455 7.359 1.00 83.94 85 ARG A O 1
ATOM 680 N N . PHE A 1 86 ? -9.745 6.542 8.096 1.00 84.31 86 PHE A N 1
ATOM 681 C CA . PHE A 1 86 ? -8.750 5.644 7.515 1.00 84.31 86 PHE A CA 1
ATOM 682 C C . PHE A 1 86 ? -8.675 5.777 5.989 1.00 84.31 86 PHE A C 1
ATOM 684 O O . PHE A 1 86 ? -7.586 5.907 5.433 1.00 84.31 86 PHE A O 1
ATOM 691 N N . ALA A 1 87 ? -9.820 5.828 5.303 1.00 79.56 87 ALA A N 1
ATOM 692 C CA . ALA A 1 87 ? -9.871 6.010 3.854 1.00 79.56 87 ALA A CA 1
ATOM 693 C C . ALA A 1 87 ? -9.272 7.356 3.409 1.00 79.56 87 ALA A C 1
ATOM 695 O O . ALA A 1 87 ? -8.523 7.405 2.430 1.00 79.56 87 ALA A O 1
ATOM 696 N N . ILE A 1 88 ? -9.548 8.438 4.147 1.00 72.81 88 ILE A N 1
ATOM 697 C CA . ILE A 1 88 ? -8.961 9.761 3.889 1.00 72.81 88 ILE A CA 1
ATOM 698 C C . ILE A 1 88 ? -7.439 9.718 4.088 1.00 72.81 88 ILE A C 1
ATOM 700 O O . ILE A 1 88 ? -6.697 10.193 3.230 1.00 72.81 88 ILE A O 1
ATOM 704 N N . LEU A 1 89 ? -6.957 9.087 5.165 1.00 68.06 89 LEU A N 1
ATOM 705 C CA . LEU A 1 89 ? -5.523 8.926 5.428 1.00 68.06 89 LEU A CA 1
ATOM 706 C C . LEU A 1 89 ? -4.816 8.098 4.351 1.00 68.06 89 LEU A C 1
ATOM 708 O O . LEU A 1 89 ? -3.713 8.454 3.948 1.00 68.06 89 LEU A O 1
ATOM 712 N N . ASN A 1 90 ? -5.443 7.038 3.839 1.00 67.19 90 ASN A N 1
ATOM 713 C CA . ASN A 1 90 ? -4.863 6.226 2.771 1.00 67.19 90 ASN A CA 1
ATOM 714 C C . ASN A 1 90 ? -4.785 6.994 1.435 1.00 67.19 90 ASN A C 1
ATOM 716 O O . ASN A 1 90 ? -3.804 6.880 0.697 1.00 67.19 90 ASN A O 1
ATOM 720 N N . ARG A 1 91 ? -5.778 7.846 1.140 1.00 61.19 91 ARG A N 1
ATOM 721 C CA . ARG A 1 91 ? -5.745 8.746 -0.028 1.00 61.19 91 ARG A CA 1
ATOM 722 C C . ARG A 1 91 ? -4.661 9.816 0.100 1.00 61.19 91 ARG A C 1
ATOM 724 O O . ARG A 1 91 ? -3.914 10.027 -0.853 1.00 61.19 91 ARG A O 1
ATOM 731 N N . LEU A 1 92 ? -4.531 10.427 1.281 1.00 49.75 92 LEU A N 1
ATOM 732 C CA . LEU A 1 92 ? -3.483 11.408 1.590 1.00 49.75 92 LEU A CA 1
ATOM 733 C C . LEU A 1 92 ? -2.079 10.781 1.619 1.00 49.75 92 LEU A C 1
ATOM 735 O O . LEU A 1 92 ? -1.107 11.429 1.241 1.00 49.75 92 LEU A O 1
ATOM 739 N N . GLY A 1 93 ? -1.973 9.527 2.062 1.00 53.34 93 GLY A N 1
ATOM 740 C CA . GLY A 1 93 ? -0.708 8.829 2.280 1.00 53.34 93 GLY A CA 1
ATOM 741 C C . GLY A 1 93 ? -0.191 8.011 1.096 1.00 53.34 93 GLY A C 1
ATOM 742 O O . GLY A 1 93 ? 0.994 7.678 1.087 1.00 53.34 93 GLY A O 1
ATOM 743 N N . GLY A 1 94 ? -1.025 7.664 0.105 1.00 55.72 94 GLY A N 1
ATOM 744 C CA . GLY A 1 94 ? -0.651 6.572 -0.801 1.00 55.72 94 GLY A CA 1
ATOM 745 C C . GLY A 1 94 ? -1.118 6.591 -2.254 1.00 55.72 94 GLY A C 1
ATOM 746 O O . GLY A 1 94 ? -0.398 6.004 -3.062 1.00 55.72 94 GLY A O 1
ATOM 747 N N . ALA A 1 95 ? -2.240 7.217 -2.635 1.00 54.91 95 ALA A N 1
ATOM 748 C CA . ALA A 1 95 ? -2.922 6.759 -3.861 1.00 54.91 95 ALA A CA 1
ATOM 749 C C . ALA A 1 95 ? -3.353 7.792 -4.924 1.00 54.91 95 ALA A C 1
ATOM 751 O O . ALA A 1 95 ? -3.711 7.349 -6.008 1.00 54.91 95 ALA A O 1
ATOM 752 N N . GLU A 1 96 ? -3.283 9.117 -4.727 1.00 46.78 96 GLU A N 1
ATOM 753 C CA . GLU A 1 96 ? -3.866 10.052 -5.729 1.00 46.78 96 GLU A CA 1
ATOM 754 C C . GLU A 1 96 ? -2.998 11.238 -6.192 1.00 46.78 96 GLU A C 1
ATOM 756 O O . GLU A 1 96 ? -3.518 12.239 -6.677 1.00 46.78 96 GLU A O 1
ATOM 761 N N . ARG A 1 97 ? -1.660 11.145 -6.154 1.00 46.56 97 ARG A N 1
ATOM 762 C CA . ARG A 1 97 ? -0.800 12.153 -6.826 1.00 46.56 97 ARG A CA 1
ATOM 763 C C . ARG A 1 97 ? 0.479 11.603 -7.467 1.00 46.56 97 ARG A C 1
ATOM 765 O O . ARG A 1 97 ? 1.544 12.192 -7.309 1.00 46.56 97 ARG A O 1
ATOM 772 N N . GLY A 1 98 ? 0.431 10.478 -8.187 1.00 50.44 98 GLY A N 1
ATOM 773 C CA . GLY A 1 98 ? 1.692 9.965 -8.750 1.00 50.44 98 GLY A CA 1
ATOM 774 C C . GLY A 1 98 ? 1.681 8.906 -9.843 1.00 50.44 98 GLY A C 1
ATOM 775 O O . GLY A 1 98 ? 2.745 8.370 -10.127 1.00 50.44 98 GLY A O 1
ATOM 776 N N . GLY A 1 99 ? 0.556 8.587 -10.475 1.00 48.56 99 GLY A N 1
ATOM 777 C CA . GLY A 1 99 ? 0.547 7.640 -11.591 1.00 48.56 99 GLY A CA 1
ATOM 778 C C . GLY A 1 99 ? -0.594 7.963 -12.537 1.00 48.56 99 GLY A C 1
ATOM 779 O O . GLY A 1 99 ? -1.692 8.213 -12.066 1.00 48.56 99 GLY A O 1
ATOM 780 N N . PHE A 1 100 ? -0.328 7.968 -13.843 1.00 43.94 100 PHE A N 1
ATOM 781 C CA . PHE A 1 100 ? -1.294 8.127 -14.948 1.00 43.94 100 PHE A CA 1
ATOM 782 C C . PHE A 1 100 ? -1.667 9.537 -15.449 1.00 43.94 100 PHE A C 1
ATOM 784 O O . PHE A 1 100 ? -2.536 9.638 -16.305 1.00 43.94 100 PHE A O 1
ATOM 791 N N . ARG A 1 101 ? -0.997 10.630 -15.043 1.00 45.34 101 ARG A N 1
ATOM 792 C CA . ARG A 1 101 ? -1.176 11.950 -15.714 1.00 45.34 101 ARG A CA 1
ATOM 793 C C . ARG A 1 101 ? 0.095 12.757 -16.020 1.00 45.34 101 ARG A C 1
ATOM 795 O O . ARG A 1 101 ? 0.013 13.954 -16.255 1.00 45.34 101 ARG A O 1
ATOM 802 N N . GLY A 1 102 ? 1.278 12.136 -16.038 1.00 43.62 102 GLY A N 1
ATOM 803 C CA . GLY A 1 102 ? 2.539 12.897 -16.111 1.00 43.62 102 GLY A CA 1
ATOM 804 C C . GLY A 1 102 ? 3.597 12.443 -17.114 1.00 43.62 102 GLY A C 1
ATOM 805 O O . GLY A 1 102 ? 4.681 13.013 -17.105 1.00 43.62 102 GLY A O 1
ATOM 806 N N . ARG A 1 103 ? 3.349 11.429 -17.953 1.00 45.69 103 ARG A N 1
ATOM 807 C CA . ARG A 1 103 ? 4.375 10.921 -18.887 1.00 45.69 103 ARG A CA 1
ATOM 808 C C . ARG A 1 103 ? 3.837 10.595 -20.277 1.00 45.69 103 ARG A C 1
ATOM 810 O O . ARG A 1 103 ? 4.291 9.654 -20.905 1.00 45.69 103 ARG A O 1
ATOM 817 N N . GLU A 1 104 ? 2.865 11.364 -20.744 1.00 43.28 104 GLU A N 1
ATOM 818 C CA . GLU A 1 104 ? 2.390 11.266 -22.133 1.00 43.28 104 GLU A CA 1
ATOM 819 C C . GLU A 1 104 ? 2.196 12.646 -22.784 1.00 43.28 104 GLU A C 1
ATOM 821 O O . GLU A 1 104 ? 1.900 12.749 -23.962 1.00 43.28 104 GLU A O 1
ATOM 826 N N . GLY A 1 105 ? 2.443 13.738 -22.044 1.00 41.28 105 GLY A N 1
ATOM 827 C CA . GLY A 1 105 ? 2.429 15.105 -22.584 1.00 41.28 105 GLY A CA 1
ATOM 828 C C . GLY A 1 105 ? 3.811 15.682 -22.913 1.00 41.28 105 GLY A C 1
ATOM 829 O O .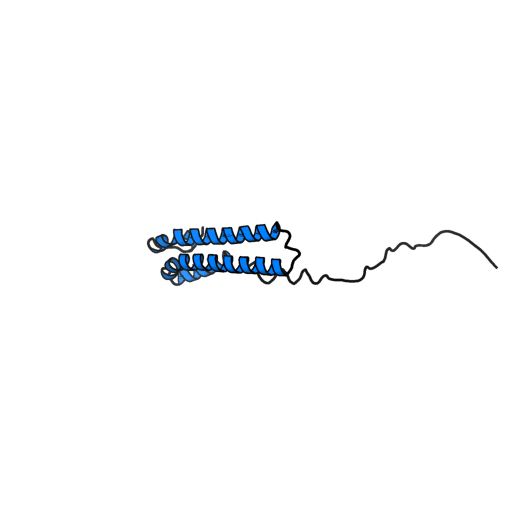 GLY A 1 105 ? 3.894 16.758 -23.489 1.00 41.28 105 GLY A O 1
ATOM 830 N N . MET A 1 106 ? 4.905 15.001 -22.545 1.00 45.44 106 MET A N 1
ATOM 831 C CA . MET A 1 106 ? 6.276 15.503 -22.768 1.00 45.44 106 MET A CA 1
ATOM 832 C C . MET A 1 106 ? 7.043 14.770 -23.876 1.00 45.44 106 MET A C 1
ATOM 834 O O . MET A 1 106 ? 8.213 15.066 -24.091 1.00 45.44 106 MET A O 1
ATOM 838 N N . MET A 1 107 ? 6.405 13.830 -24.580 1.00 45.81 107 MET A N 1
ATOM 839 C CA . MET A 1 107 ? 6.997 13.143 -25.740 1.00 45.81 107 MET A CA 1
ATOM 840 C C . MET A 1 107 ? 6.335 13.520 -27.076 1.00 45.81 107 MET A C 1
ATOM 842 O O . MET A 1 107 ? 6.801 13.085 -28.116 1.00 45.81 107 MET A O 1
ATOM 846 N N . HIS A 1 108 ? 5.339 14.416 -27.079 1.00 42.97 108 HIS A N 1
ATOM 847 C CA . HIS A 1 108 ? 4.823 15.073 -28.291 1.00 42.97 108 HIS A CA 1
ATOM 848 C C . HIS A 1 108 ? 5.461 16.457 -28.507 1.00 42.97 108 HIS A C 1
ATOM 850 O O . HIS A 1 108 ? 4.784 17.446 -28.774 1.00 42.97 108 HIS A O 1
ATOM 856 N N . ARG A 1 109 ? 6.786 16.551 -28.375 1.00 42.50 109 ARG A N 1
ATOM 857 C CA . ARG A 1 109 ? 7.555 17.629 -29.020 1.00 42.50 109 ARG A CA 1
ATOM 858 C C . ARG A 1 109 ? 8.608 17.010 -29.932 1.00 42.50 109 ARG A C 1
ATOM 860 O O . ARG A 1 109 ? 9.789 17.327 -29.883 1.00 42.50 109 ARG A O 1
ATOM 867 N N . GLU A 1 110 ? 8.135 16.058 -30.720 1.00 42.28 110 GLU A N 1
ATOM 868 C CA . GLU A 1 110 ? 8.823 15.520 -31.875 1.00 42.28 110 GLU A CA 1
ATOM 869 C C . GLU A 1 110 ? 8.643 16.530 -33.031 1.00 42.28 110 GLU A C 1
ATOM 871 O O . GLU A 1 110 ? 7.523 16.919 -33.345 1.00 42.28 110 GLU A O 1
ATOM 876 N N . TRP A 1 111 ? 9.760 16.989 -33.608 1.00 48.16 111 TRP A N 1
ATOM 877 C CA . TRP A 1 111 ? 9.902 17.413 -35.010 1.00 48.16 111 TRP A CA 1
ATOM 878 C C . TRP A 1 111 ? 9.068 18.599 -35.541 1.00 48.16 111 TRP A C 1
ATOM 880 O O . TRP A 1 111 ? 7.959 18.456 -36.042 1.00 48.16 111 TRP A O 1
ATOM 890 N N . GLY A 1 112 ? 9.706 19.773 -35.595 1.00 38.88 112 GLY A N 1
ATOM 891 C CA . GLY A 1 112 ? 9.342 20.883 -36.486 1.00 38.88 112 GLY A CA 1
ATOM 892 C C . GLY A 1 112 ? 10.608 21.452 -37.147 1.00 38.88 112 GLY A C 1
ATOM 893 O O . GLY A 1 112 ? 11.659 21.461 -36.497 1.00 38.88 112 GLY A O 1
ATOM 894 N N . PRO A 1 113 ? 10.571 21.874 -38.428 1.00 42.88 113 PRO A N 1
ATOM 895 C CA . PRO A 1 113 ? 11.771 22.219 -39.181 1.00 42.88 113 PRO A CA 1
ATOM 896 C C . PRO A 1 113 ? 12.479 23.423 -38.559 1.00 42.88 113 PRO A C 1
ATOM 898 O O . PRO A 1 113 ? 11.850 24.409 -38.170 1.00 42.88 113 PRO A O 1
ATOM 901 N N . ARG A 1 114 ? 13.810 23.330 -38.480 1.00 46.69 114 ARG A N 1
ATOM 902 C CA . ARG A 1 114 ? 14.696 24.428 -38.085 1.00 46.69 114 ARG A CA 1
ATOM 903 C C . ARG A 1 114 ? 14.345 25.665 -38.917 1.00 46.69 114 ARG A C 1
ATOM 905 O O . ARG A 1 114 ? 14.614 25.686 -40.115 1.00 46.69 114 ARG A O 1
ATOM 912 N N . ARG A 1 115 ? 13.772 26.696 -38.288 1.00 42.03 115 ARG A N 1
ATOM 913 C CA . ARG A 1 115 ? 13.770 28.046 -38.858 1.00 42.03 115 ARG A CA 1
ATOM 914 C C . ARG A 1 115 ? 15.211 28.539 -38.867 1.00 42.03 115 ARG A C 1
ATOM 916 O O . ARG A 1 115 ? 15.734 29.017 -37.864 1.00 42.03 115 ARG A O 1
ATOM 923 N N . SER A 1 116 ? 15.845 28.368 -40.015 1.00 50.47 116 SER A N 1
ATOM 924 C CA . SER A 1 116 ? 16.886 29.258 -40.495 1.00 50.47 116 SER A CA 1
ATOM 925 C C . SER A 1 116 ? 16.268 30.648 -40.596 1.00 50.47 116 SER A C 1
ATOM 927 O O . SER A 1 116 ? 15.528 30.914 -41.533 1.00 50.47 116 SER A O 1
ATOM 929 N N . ASP A 1 117 ? 16.513 31.507 -39.615 1.00 44.59 117 ASP A N 1
ATOM 930 C CA . ASP A 1 117 ? 16.362 32.946 -39.821 1.00 44.59 117 ASP A CA 1
ATOM 931 C C .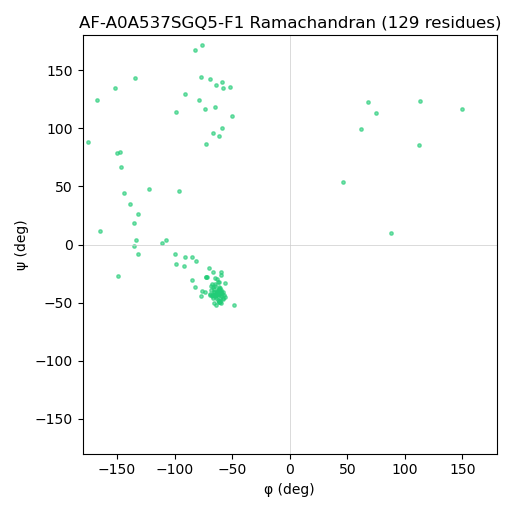 ASP A 1 117 ? 17.405 33.675 -38.978 1.00 44.59 117 ASP A C 1
ATOM 933 O O . ASP A 1 117 ? 17.150 34.310 -37.956 1.00 44.59 117 ASP A O 1
ATOM 937 N N . ARG A 1 118 ? 18.659 33.462 -39.385 1.00 45.44 118 ARG A N 1
ATOM 938 C CA . ARG A 1 118 ? 19.766 34.340 -39.039 1.00 45.44 118 ARG A CA 1
ATOM 939 C C . ARG A 1 118 ? 19.550 35.600 -39.878 1.00 45.44 118 ARG A C 1
ATOM 941 O O . ARG A 1 118 ? 20.059 35.688 -40.990 1.00 45.44 118 ARG A O 1
ATOM 948 N N . GLY A 1 119 ? 18.763 36.531 -39.345 1.00 45.31 119 GLY A N 1
ATOM 949 C CA . GLY A 1 119 ? 18.665 37.893 -39.852 1.00 45.31 119 GLY A CA 1
ATOM 950 C C . GLY A 1 119 ? 20.028 38.570 -39.749 1.00 45.31 119 GLY A C 1
ATOM 951 O O . GLY A 1 119 ? 20.391 39.079 -38.696 1.00 45.31 119 GLY A O 1
ATOM 952 N N . MET A 1 120 ? 20.801 38.497 -40.830 1.00 48.69 120 MET A N 1
ATOM 953 C CA . MET A 1 120 ? 21.965 39.335 -41.112 1.00 48.69 120 MET A CA 1
ATOM 954 C C . MET A 1 120 ? 22.093 39.472 -42.626 1.00 48.69 120 MET A C 1
ATOM 956 O O . MET A 1 120 ? 22.897 38.787 -43.249 1.00 48.69 120 MET A O 1
ATOM 960 N N . MET A 1 121 ? 21.270 40.340 -43.206 1.00 43.06 121 MET A N 1
ATOM 961 C CA . MET A 1 121 ? 21.562 41.005 -44.474 1.00 43.06 121 MET A CA 1
ATOM 962 C C . MET A 1 121 ? 20.928 42.393 -44.418 1.00 43.06 121 MET A C 1
ATOM 964 O O . MET A 1 121 ? 19.852 42.598 -44.963 1.00 43.06 121 MET A O 1
ATOM 968 N N . ASP A 1 122 ? 21.597 43.327 -43.742 1.00 45.25 122 ASP A N 1
ATOM 969 C CA . ASP A 1 122 ? 21.575 44.707 -44.214 1.00 45.25 122 ASP A CA 1
ATOM 970 C C . ASP A 1 122 ? 22.869 44.922 -44.994 1.00 45.25 122 ASP A C 1
ATOM 972 O O . ASP A 1 122 ? 23.984 44.774 -44.485 1.00 45.25 122 ASP A O 1
ATOM 976 N N . MET A 1 123 ? 22.660 45.134 -46.290 1.00 46.06 123 MET A N 1
ATOM 977 C CA . MET A 1 123 ? 23.628 45.597 -47.266 1.00 46.06 123 MET A CA 1
ATOM 978 C C . MET A 1 123 ? 24.184 46.944 -46.823 1.00 46.06 123 MET A C 1
ATOM 980 O O . MET A 1 123 ? 23.398 47.823 -46.509 1.00 46.06 123 MET A O 1
ATOM 984 N N . GLU A 1 124 ? 25.502 47.123 -46.907 1.00 44.34 124 GLU A N 1
ATOM 985 C CA . GLU A 1 124 ? 26.113 48.351 -47.434 1.00 44.34 124 GLU A CA 1
ATOM 986 C C . GLU A 1 124 ? 27.642 48.199 -47.508 1.00 44.34 124 GLU A C 1
ATOM 988 O O . GLU A 1 124 ? 28.369 48.554 -46.584 1.00 44.34 124 GLU A O 1
ATOM 993 N N . HIS A 1 125 ? 28.151 47.681 -48.633 1.00 35.81 125 HIS A N 1
ATOM 994 C CA . HIS A 1 125 ? 29.370 48.225 -49.243 1.00 35.81 125 HIS A CA 1
ATOM 995 C C . HIS A 1 125 ? 29.622 47.701 -50.667 1.00 35.81 125 HIS A C 1
ATOM 997 O O . HIS A 1 125 ? 29.816 46.509 -50.878 1.00 35.81 125 HIS A O 1
ATOM 1003 N N . SER A 1 126 ? 29.750 48.669 -51.580 1.00 37.91 126 SER A N 1
ATOM 1004 C CA . SER A 1 126 ? 30.676 48.718 -52.722 1.00 37.91 126 SER A CA 1
ATOM 1005 C C . SER A 1 126 ? 30.427 47.868 -53.984 1.00 37.91 126 SER A C 1
ATOM 1007 O O . SER A 1 126 ? 30.683 46.670 -54.012 1.00 37.91 126 SER A O 1
ATOM 1009 N N . GLY A 1 127 ? 30.132 48.575 -55.087 1.00 38.03 127 GLY A N 1
ATOM 1010 C CA . GLY A 1 127 ? 31.074 48.636 -56.220 1.00 38.03 127 GLY A CA 1
ATOM 1011 C C . GLY A 1 127 ? 30.681 47.971 -57.552 1.00 38.03 127 GLY A C 1
ATOM 1012 O O . GLY A 1 127 ? 30.525 46.758 -57.613 1.00 38.03 127 GLY A O 1
ATOM 1013 N N . GLY A 1 128 ? 30.680 48.768 -58.637 1.00 37.81 128 GLY A N 1
ATOM 1014 C CA . GLY A 1 128 ? 30.876 48.331 -60.040 1.00 37.81 128 GLY A CA 1
ATOM 1015 C C . GLY A 1 128 ? 29.642 48.461 -60.946 1.00 37.81 128 GLY A C 1
ATOM 1016 O O . GLY A 1 128 ? 28.797 47.579 -60.957 1.00 37.81 128 GLY A O 1
ATOM 1017 N N . GLU A 1 129 ? 29.402 49.627 -61.557 1.00 41.19 129 GLU A N 1
ATOM 1018 C CA . GLU A 1 129 ? 29.746 50.013 -62.950 1.00 41.19 129 GLU A CA 1
ATOM 1019 C C . GLU A 1 129 ? 28.984 49.283 -64.079 1.00 41.19 129 GLU A C 1
ATOM 1021 O O . GLU A 1 129 ? 29.111 48.072 -64.248 1.00 41.19 129 GLU A O 1
ATOM 1026 N N . ARG A 1 130 ? 28.311 50.077 -64.933 1.00 37.81 130 ARG A N 1
ATOM 1027 C CA . ARG A 1 130 ? 28.518 50.238 -66.397 1.00 37.81 130 ARG A CA 1
ATOM 1028 C C . ARG A 1 130 ? 27.201 50.576 -67.100 1.00 37.81 130 ARG A C 1
ATOM 1030 O O . ARG A 1 130 ? 26.317 49.730 -67.131 1.00 37.81 130 ARG A O 1
ATOM 1037 N N . LEU A 1 131 ? 27.135 51.763 -67.707 1.00 38.44 131 LEU A N 1
ATOM 1038 C CA . LEU A 1 131 ? 26.813 52.004 -69.123 1.00 38.44 131 LEU A CA 1
ATOM 1039 C C . LEU A 1 131 ? 27.384 53.371 -69.518 1.00 38.44 131 LEU A C 1
ATOM 1041 O O . LEU A 1 131 ? 27.219 54.317 -68.716 1.00 38.44 131 LEU A O 1
#

Radius of gyration: 28.77 Å; Cα contacts (8 Å, |Δi|>4): 41; chains: 1; bounding box: 49×61×93 Å